Protein AF-A0A4Q3TRE1-F1 (afdb_monomer_lite)

Secondary structure (DSSP, 8-state):
-GGGS-SS--HHHHHHHHHHHHHHHHHHHHHHHHHHHHHTT-HHHHHHHHHHHHHHHHHHHHHHHHHHHHHHHHHHTTHHHHHHHHHHHHHHHTT--HHHHHHHHHHHHHHHHHHHHHHHHS-S-HHHHHHHHHHHHHHHHHHHHHH-HHHHHHHHHHHHHHHHHHTS------

Radius of gyration: 21.95 Å; chains: 1; bounding box: 75×46×51 Å

Structure (mmCIF, N/CA/C/O backbone):
data_AF-A0A4Q3TRE1-F1
#
_entry.id   AF-A0A4Q3TRE1-F1
#
loop_
_atom_site.group_PDB
_atom_site.id
_atom_site.type_symbol
_atom_site.label_atom_id
_atom_site.label_alt_id
_atom_site.label_comp_id
_atom_site.label_asym_id
_atom_site.label_entity_id
_atom_site.label_seq_id
_atom_site.pdbx_PDB_ins_code
_atom_site.Cartn_x
_atom_site.Cartn_y
_atom_site.Cartn_z
_atom_site.occupancy
_atom_site.B_iso_or_equiv
_atom_site.auth_seq_id
_atom_site.auth_comp_id
_atom_site.auth_asym_id
_atom_site.auth_atom_id
_atom_site.pdbx_PDB_model_num
ATOM 1 N N . MET A 1 1 ? -1.976 11.348 -27.912 1.00 40.41 1 MET A N 1
ATOM 2 C CA . MET A 1 1 ? -1.199 11.573 -26.667 1.00 40.41 1 MET A CA 1
ATOM 3 C C . MET A 1 1 ? -0.563 10.315 -26.071 1.00 40.41 1 MET A C 1
ATOM 5 O O . MET A 1 1 ? 0.453 10.465 -25.413 1.00 40.41 1 MET A O 1
ATOM 9 N N . ALA A 1 2 ? -1.052 9.092 -26.332 1.00 38.41 2 ALA A N 1
ATOM 10 C CA . ALA A 1 2 ? -0.367 7.866 -25.884 1.00 38.41 2 ALA A CA 1
ATOM 11 C C . ALA A 1 2 ? 0.978 7.605 -26.603 1.00 38.41 2 ALA A C 1
ATOM 13 O O . ALA A 1 2 ? 1.888 7.050 -26.009 1.00 38.41 2 ALA A O 1
ATOM 14 N N . SER A 1 3 ? 1.152 8.071 -27.846 1.00 41.38 3 SER A N 1
ATOM 15 C CA . SER A 1 3 ? 2.378 7.845 -28.637 1.00 41.38 3 SER A CA 1
ATOM 16 C C . SER A 1 3 ? 3.590 8.700 -28.229 1.00 41.38 3 SER A C 1
ATOM 18 O O . SER A 1 3 ? 4.700 8.392 -28.648 1.00 41.38 3 SER A O 1
ATOM 20 N N . LEU A 1 4 ? 3.407 9.760 -27.431 1.00 45.00 4 LEU A N 1
ATOM 21 C CA . LEU A 1 4 ? 4.501 10.654 -27.008 1.00 45.00 4 LEU A CA 1
ATOM 22 C C . LEU A 1 4 ? 5.228 10.166 -25.740 1.00 45.00 4 LEU A C 1
ATOM 24 O O . LEU A 1 4 ? 6.316 10.645 -25.446 1.00 45.00 4 LEU A O 1
ATOM 28 N N . LEU A 1 5 ? 4.662 9.193 -25.014 1.00 49.72 5 LEU A N 1
ATOM 29 C CA . LEU A 1 5 ? 5.264 8.597 -23.809 1.00 49.72 5 LEU A CA 1
ATOM 30 C C . LEU A 1 5 ? 6.046 7.297 -24.079 1.00 49.72 5 LEU A C 1
ATOM 32 O O . LEU A 1 5 ? 6.776 6.843 -23.202 1.00 49.72 5 LEU A O 1
ATOM 36 N N . PHE A 1 6 ? 5.929 6.714 -25.278 1.00 53.25 6 PHE A N 1
ATOM 37 C CA . PHE A 1 6 ? 6.540 5.423 -25.642 1.00 53.25 6 PHE A CA 1
ATOM 38 C C . PHE A 1 6 ? 7.534 5.529 -26.813 1.00 53.25 6 PHE A C 1
ATOM 40 O O . PHE A 1 6 ? 7.736 4.569 -27.554 1.00 53.25 6 PHE A O 1
ATOM 47 N N . GLY A 1 7 ? 8.163 6.693 -26.999 1.00 44.44 7 GLY A N 1
ATOM 48 C CA . GLY A 1 7 ? 9.320 6.815 -27.887 1.00 44.44 7 GLY A CA 1
ATOM 49 C C . GLY A 1 7 ? 10.494 6.035 -27.297 1.00 44.44 7 GLY A C 1
ATOM 50 O O . GLY A 1 7 ? 10.976 6.410 -26.235 1.00 44.44 7 GLY A O 1
ATOM 51 N N . HIS A 1 8 ? 10.884 4.937 -27.955 1.00 50.19 8 HIS A N 1
ATOM 52 C CA . HIS A 1 8 ? 11.964 4.019 -27.560 1.00 50.19 8 HIS A CA 1
ATOM 53 C C . HIS A 1 8 ? 11.944 3.672 -26.058 1.00 50.19 8 HIS A C 1
ATOM 55 O O . HIS A 1 8 ? 12.655 4.243 -25.234 1.00 50.19 8 HIS A O 1
ATOM 61 N N . THR A 1 9 ? 11.074 2.739 -25.667 1.00 58.34 9 THR A N 1
ATOM 62 C CA . THR A 1 9 ? 11.065 2.216 -24.298 1.00 58.34 9 THR A CA 1
ATOM 63 C C . THR A 1 9 ? 12.340 1.426 -24.030 1.00 58.34 9 THR A C 1
ATOM 65 O O . THR A 1 9 ? 12.407 0.233 -24.322 1.00 58.34 9 THR A O 1
ATOM 68 N N . ASP A 1 10 ? 13.336 2.083 -23.438 1.00 71.00 10 ASP A N 1
ATOM 69 C CA . ASP A 1 10 ? 14.476 1.406 -22.829 1.00 71.00 10 ASP A CA 1
ATOM 70 C C . ASP A 1 10 ? 13.949 0.362 -21.835 1.00 71.00 10 ASP A C 1
ATOM 72 O O . ASP A 1 10 ? 13.136 0.685 -20.959 1.00 71.00 10 ASP A O 1
ATOM 76 N N . ALA A 1 11 ? 14.419 -0.885 -21.933 1.00 76.75 11 ALA A N 1
ATOM 77 C CA . ALA A 1 11 ? 14.010 -1.981 -21.045 1.00 76.75 11 ALA A CA 1
ATOM 78 C C . ALA A 1 11 ? 14.115 -1.602 -19.552 1.00 76.75 11 ALA A C 1
ATOM 80 O O . ALA A 1 11 ? 13.286 -2.001 -18.732 1.00 76.75 11 ALA A O 1
ATOM 81 N N . LEU A 1 12 ? 15.080 -0.742 -19.217 1.00 76.88 12 LEU A N 1
ATOM 82 C CA . LEU A 1 12 ? 15.307 -0.204 -17.879 1.00 76.88 12 LEU A CA 1
ATOM 83 C C . LEU A 1 12 ? 14.135 0.649 -17.352 1.00 76.88 12 LEU A C 1
ATOM 85 O O . LEU A 1 12 ? 13.807 0.581 -16.168 1.00 76.88 12 LEU A O 1
ATOM 89 N N . ARG A 1 13 ? 13.459 1.426 -18.210 1.00 78.81 13 ARG A N 1
ATOM 90 C CA . ARG A 1 13 ? 12.297 2.249 -17.818 1.00 78.81 13 ARG A CA 1
ATOM 91 C C . ARG A 1 13 ? 11.074 1.386 -17.525 1.00 78.81 13 ARG A C 1
ATOM 93 O O . ARG A 1 13 ? 10.352 1.649 -16.566 1.00 78.81 13 ARG A O 1
ATOM 100 N N . VAL A 1 14 ? 10.868 0.340 -18.325 1.00 80.81 14 VAL A N 1
ATOM 101 C CA . VAL A 1 14 ? 9.787 -0.634 -18.114 1.00 80.81 14 VAL A CA 1
ATOM 102 C C . VAL A 1 14 ? 10.006 -1.388 -16.800 1.00 80.81 14 VAL A C 1
ATOM 104 O O . VAL A 1 14 ? 9.076 -1.520 -16.005 1.00 80.81 14 VAL A O 1
ATOM 107 N N . GLN A 1 15 ? 11.247 -1.795 -16.516 1.00 79.31 15 GLN A N 1
ATOM 108 C CA . GLN A 1 15 ? 11.610 -2.412 -15.238 1.00 79.31 15 GLN A CA 1
ATOM 109 C C . GLN A 1 15 ? 11.382 -1.462 -14.056 1.00 79.31 15 GLN A C 1
ATOM 111 O O . GLN A 1 15 ? 10.712 -1.844 -13.097 1.00 79.31 15 GLN A O 1
ATOM 116 N N . ALA A 1 16 ? 11.842 -0.211 -14.141 1.00 80.75 16 ALA A N 1
ATOM 117 C CA . ALA A 1 16 ? 11.624 0.800 -13.107 1.00 80.75 16 ALA A CA 1
ATOM 118 C C . ALA A 1 16 ? 10.127 1.031 -12.821 1.00 80.75 16 ALA A C 1
ATOM 120 O O . ALA A 1 16 ? 9.714 1.067 -11.662 1.00 80.75 16 ALA A O 1
ATOM 121 N N . LEU A 1 17 ? 9.294 1.112 -13.863 1.00 81.81 17 LEU A N 1
ATOM 122 C CA . LEU A 1 17 ? 7.845 1.252 -13.714 1.00 81.81 17 LEU A CA 1
ATOM 123 C C . LEU A 1 17 ? 7.219 0.025 -13.040 1.00 81.81 17 LEU A C 1
ATOM 125 O O . LEU A 1 17 ? 6.395 0.173 -12.139 1.00 81.81 17 LEU A O 1
ATOM 129 N N . SER A 1 18 ? 7.620 -1.183 -13.443 1.00 81.12 18 SER A N 1
ATOM 130 C CA . SER A 1 18 ? 7.116 -2.424 -12.845 1.00 81.12 18 SER A CA 1
ATOM 131 C C . SER A 1 18 ? 7.500 -2.564 -11.366 1.00 81.12 18 SER A C 1
ATOM 133 O O . SER A 1 18 ? 6.665 -2.947 -10.542 1.00 81.12 18 SER A O 1
ATOM 135 N N . ALA A 1 19 ? 8.722 -2.167 -11.000 1.00 80.88 19 ALA A N 1
ATOM 136 C CA . ALA A 1 19 ? 9.184 -2.139 -9.618 1.00 80.88 19 ALA A CA 1
ATOM 137 C C . ALA A 1 19 ? 8.395 -1.115 -8.790 1.00 80.88 19 ALA A C 1
ATOM 139 O O . ALA A 1 19 ? 7.898 -1.453 -7.717 1.00 80.88 19 ALA A O 1
ATOM 140 N N . ALA A 1 20 ? 8.190 0.099 -9.314 1.00 84.25 20 ALA A N 1
ATOM 141 C CA . ALA A 1 20 ? 7.371 1.113 -8.656 1.00 84.25 20 ALA A CA 1
ATOM 142 C C . ALA A 1 20 ? 5.936 0.612 -8.439 1.00 84.25 20 ALA A C 1
ATOM 144 O O . ALA A 1 20 ? 5.433 0.654 -7.318 1.00 84.25 20 ALA A O 1
ATOM 145 N N . ALA A 1 21 ? 5.298 0.067 -9.479 1.00 83.06 21 ALA A N 1
ATOM 146 C CA . ALA A 1 21 ? 3.948 -0.486 -9.393 1.00 83.06 21 ALA A CA 1
ATOM 147 C C . ALA A 1 21 ? 3.844 -1.586 -8.323 1.00 83.06 21 ALA A C 1
ATOM 149 O O . ALA A 1 21 ? 2.891 -1.600 -7.547 1.00 83.06 21 ALA A O 1
ATOM 150 N N . THR A 1 22 ? 4.850 -2.458 -8.230 1.00 81.62 22 THR A N 1
ATOM 151 C CA . THR A 1 22 ? 4.909 -3.521 -7.216 1.00 81.62 22 THR A CA 1
ATOM 152 C C . THR A 1 22 ? 5.033 -2.948 -5.803 1.00 81.62 22 THR A C 1
ATOM 154 O O . THR A 1 22 ? 4.277 -3.341 -4.915 1.00 81.62 22 THR A O 1
ATOM 157 N N . ILE A 1 23 ? 5.928 -1.977 -5.591 1.00 84.19 23 ILE A N 1
ATOM 158 C CA . ILE A 1 23 ? 6.101 -1.300 -4.296 1.00 84.19 23 ILE A CA 1
ATOM 159 C C . ILE A 1 23 ? 4.789 -0.634 -3.862 1.00 84.19 23 ILE A C 1
ATOM 161 O O . ILE A 1 23 ? 4.341 -0.829 -2.731 1.00 84.19 23 ILE A O 1
ATOM 165 N N . TYR A 1 24 ? 4.131 0.100 -4.763 1.00 83.81 24 TYR A N 1
ATOM 166 C CA . TYR A 1 24 ? 2.854 0.748 -4.462 1.00 83.81 24 TYR A CA 1
ATOM 167 C C . TYR A 1 24 ? 1.727 -0.257 -4.207 1.00 83.81 24 TYR A C 1
ATOM 169 O O . TYR A 1 24 ? 0.912 -0.035 -3.312 1.00 83.81 24 TYR A O 1
ATOM 177 N N . ALA A 1 25 ? 1.696 -1.385 -4.920 1.00 82.31 25 ALA A N 1
ATOM 178 C CA . ALA A 1 25 ? 0.719 -2.441 -4.678 1.00 82.31 25 ALA A CA 1
ATOM 179 C C . ALA A 1 25 ? 0.881 -3.053 -3.274 1.00 82.31 25 ALA A C 1
ATOM 181 O O . ALA A 1 25 ? -0.110 -3.199 -2.556 1.00 82.31 25 ALA A O 1
ATOM 182 N N . ILE A 1 26 ? 2.123 -3.311 -2.842 1.00 81.75 26 ILE A N 1
ATOM 183 C CA . ILE A 1 26 ? 2.455 -3.787 -1.484 1.00 81.75 26 ILE A CA 1
ATOM 184 C C . ILE A 1 26 ? 2.124 -2.732 -0.419 1.00 81.75 26 ILE A C 1
ATOM 186 O O . ILE A 1 26 ? 1.706 -3.074 0.688 1.00 81.75 26 ILE A O 1
ATOM 190 N N . HIS A 1 27 ? 2.289 -1.447 -0.738 1.00 82.88 27 HIS A N 1
ATOM 191 C CA . HIS A 1 27 ? 1.955 -0.355 0.173 1.00 82.88 27 HIS A CA 1
ATOM 192 C C . HIS A 1 27 ? 0.444 -0.088 0.270 1.00 82.88 27 HIS A C 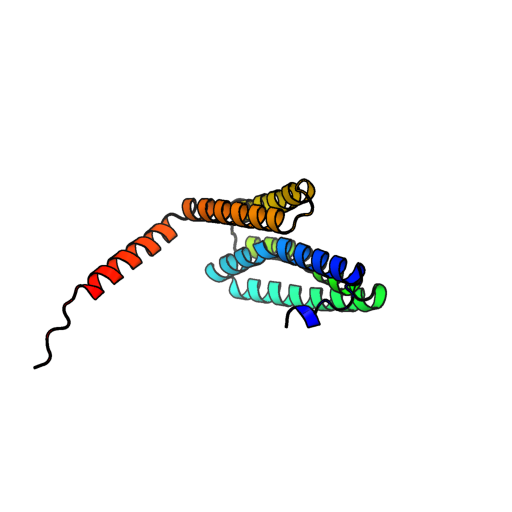1
ATOM 194 O O . HIS A 1 27 ? -0.016 0.430 1.284 1.00 82.88 27 HIS A O 1
ATOM 200 N N . SER A 1 28 ? -0.353 -0.460 -0.735 1.00 83.56 28 SER A N 1
ATOM 201 C CA . SER A 1 28 ? -1.788 -0.145 -0.794 1.00 83.56 28 SER A CA 1
ATOM 202 C C . SER A 1 28 ? -2.617 -0.574 0.436 1.00 83.56 28 SER A C 1
ATOM 204 O O . SER A 1 28 ? -3.464 0.217 0.863 1.00 83.56 28 SER A O 1
ATOM 206 N N . PRO A 1 29 ? -2.362 -1.718 1.112 1.00 80.94 29 PRO A N 1
ATOM 207 C CA . PRO A 1 29 ? -3.103 -2.083 2.320 1.00 80.94 29 PRO A CA 1
ATOM 208 C C . PRO A 1 29 ? -2.826 -1.158 3.521 1.00 80.94 29 PRO A C 1
ATOM 210 O O . PRO A 1 29 ? -3.627 -1.113 4.460 1.00 80.94 29 PRO A O 1
ATOM 213 N N . ASN A 1 30 ? -1.744 -0.368 3.504 1.00 83.88 30 ASN A N 1
ATOM 214 C CA . ASN A 1 30 ? -1.497 0.639 4.542 1.00 83.88 30 ASN A CA 1
ATOM 215 C C . ASN A 1 30 ? -2.542 1.753 4.519 1.00 83.88 30 ASN A C 1
ATOM 217 O O . ASN A 1 30 ? -2.892 2.262 5.582 1.00 83.88 30 ASN A O 1
ATOM 221 N N . ALA A 1 31 ? -3.104 2.077 3.349 1.00 83.38 31 ALA A N 1
ATOM 222 C CA . ALA A 1 31 ? -4.176 3.064 3.241 1.00 83.38 31 ALA A CA 1
ATOM 223 C C . ALA A 1 31 ? -5.374 2.683 4.123 1.00 83.38 31 ALA A C 1
ATOM 225 O O . ALA A 1 31 ? -5.865 3.508 4.891 1.00 83.38 31 ALA A O 1
ATOM 226 N N . PHE A 1 32 ? -5.788 1.412 4.091 1.00 84.38 32 PHE A N 1
ATOM 227 C CA . PHE A 1 32 ? -6.841 0.896 4.969 1.00 84.38 32 PHE A CA 1
ATOM 228 C C . PHE A 1 32 ? -6.493 1.086 6.450 1.00 84.38 32 PHE A C 1
ATOM 230 O O . PHE A 1 32 ? -7.323 1.541 7.236 1.00 84.38 32 PHE A O 1
ATOM 237 N N . SER A 1 33 ? -5.250 0.786 6.829 1.00 83.50 33 SER A N 1
ATOM 238 C CA . SER A 1 33 ? -4.797 0.922 8.214 1.00 83.50 33 SER A CA 1
ATOM 239 C C . SER A 1 33 ? -4.821 2.372 8.696 1.00 83.50 33 SER A C 1
ATOM 241 O O . SER A 1 33 ? -5.221 2.616 9.832 1.00 83.50 33 SER A O 1
ATOM 243 N N . TYR A 1 34 ? -4.480 3.340 7.839 1.00 86.12 34 TYR A N 1
ATOM 244 C CA . TYR A 1 34 ? -4.605 4.762 8.169 1.00 86.12 34 TYR A CA 1
ATOM 245 C C . TYR A 1 34 ? -6.057 5.182 8.391 1.00 86.12 34 TYR A C 1
ATOM 247 O O . TYR A 1 34 ? -6.332 5.886 9.359 1.00 86.12 34 TYR A O 1
ATOM 255 N N . TYR A 1 35 ? -6.999 4.707 7.570 1.00 85.75 35 TYR A N 1
ATOM 256 C CA . TYR A 1 35 ? -8.423 4.981 7.792 1.00 85.75 35 TYR A CA 1
ATOM 257 C C . TYR A 1 35 ? -8.928 4.402 9.112 1.00 85.75 35 TYR A C 1
ATOM 259 O O . TYR A 1 35 ? -9.668 5.076 9.827 1.00 85.75 35 TYR A O 1
ATOM 267 N N . VAL A 1 36 ? -8.504 3.186 9.468 1.00 84.94 36 VAL A N 1
ATOM 268 C CA . VAL A 1 36 ? -8.840 2.593 10.770 1.00 84.94 36 VAL A CA 1
ATOM 269 C C . VAL A 1 36 ? -8.261 3.437 11.900 1.00 84.94 36 VAL A C 1
ATOM 271 O O . VAL A 1 36 ? -9.000 3.799 12.812 1.00 84.94 36 VAL A O 1
ATOM 274 N N . LEU A 1 37 ? -6.976 3.798 11.822 1.00 84.62 37 LEU A N 1
ATOM 275 C CA . LEU A 1 37 ? -6.293 4.606 12.834 1.00 84.62 37 LEU A CA 1
ATOM 276 C C . LEU A 1 37 ? -6.973 5.968 13.015 1.00 84.62 37 LEU A C 1
ATOM 278 O O . LEU A 1 37 ? -7.184 6.415 14.139 1.00 84.62 37 LEU A O 1
ATOM 282 N N . PHE A 1 38 ? -7.363 6.602 11.911 1.00 85.06 38 PHE A N 1
ATOM 283 C CA . PHE A 1 38 ? -8.080 7.870 11.918 1.00 85.06 38 PHE A CA 1
ATOM 284 C C . PHE A 1 38 ? -9.482 7.723 12.526 1.00 85.06 38 PHE A C 1
ATOM 286 O O . PHE A 1 38 ? -9.865 8.517 13.383 1.00 85.06 38 PHE A O 1
ATOM 293 N N . GLY A 1 39 ? -10.217 6.672 12.151 1.00 85.38 39 GLY A N 1
ATOM 294 C CA . GLY A 1 39 ? -11.575 6.402 12.628 1.00 85.38 39 GLY A CA 1
ATOM 295 C C . GLY A 1 39 ? -11.678 6.119 14.129 1.00 85.38 39 GLY A C 1
ATOM 296 O O . GLY A 1 39 ? -12.720 6.381 14.721 1.00 85.38 39 GLY A O 1
ATOM 297 N N . VAL A 1 40 ? -10.605 5.638 14.765 1.00 86.50 40 VAL A N 1
ATOM 298 C CA . VAL A 1 40 ? -10.552 5.392 16.220 1.00 86.50 40 VAL A CA 1
ATOM 299 C C . VAL A 1 40 ? -9.934 6.547 17.022 1.00 86.50 40 VAL A C 1
ATOM 301 O O . VAL A 1 40 ? -9.600 6.374 18.191 1.00 86.50 40 VAL A O 1
ATOM 304 N N . GLY A 1 41 ? -9.740 7.721 16.411 1.00 85.56 41 GLY A N 1
ATOM 305 C CA . GLY A 1 41 ? -9.166 8.897 17.081 1.00 85.56 41 GLY A CA 1
ATOM 306 C C . GLY A 1 41 ? -7.631 8.923 17.136 1.00 85.56 41 GLY A C 1
ATOM 307 O O . GLY A 1 41 ? -7.043 9.812 17.748 1.00 85.56 41 GLY A O 1
ATOM 308 N N . GLY A 1 42 ? -6.954 8.007 16.443 1.00 86.56 42 GLY A N 1
ATOM 309 C CA . GLY A 1 42 ? -5.496 7.929 16.311 1.00 86.56 42 GLY A CA 1
ATOM 310 C C . GLY A 1 42 ? -4.873 8.919 15.325 1.00 86.56 42 GLY A C 1
ATOM 311 O O . GLY A 1 42 ? -3.787 8.656 14.806 1.00 86.56 42 GLY A O 1
ATOM 312 N N . GLY A 1 43 ? -5.531 10.046 15.035 1.00 89.12 43 GLY A N 1
ATOM 313 C CA . GLY A 1 43 ? -5.115 10.982 13.983 1.00 89.12 43 GLY A CA 1
ATOM 314 C C . GLY A 1 43 ? -3.669 11.470 14.129 1.00 89.12 43 GLY A C 1
ATOM 315 O O . GLY A 1 43 ? -2.935 11.507 13.145 1.00 89.12 43 GLY A O 1
ATOM 316 N N . ARG A 1 44 ? -3.215 11.742 15.363 1.00 88.94 44 ARG A N 1
ATOM 317 C CA . ARG A 1 44 ? -1.819 12.141 15.642 1.00 88.94 44 ARG A CA 1
ATOM 318 C C . ARG A 1 44 ? -0.813 11.050 15.272 1.00 88.94 44 ARG A C 1
ATOM 320 O O . ARG A 1 44 ? 0.196 11.345 14.641 1.00 88.94 44 ARG A O 1
ATOM 327 N N . ALA A 1 45 ? -1.102 9.797 15.627 1.00 86.81 45 ALA A N 1
ATOM 328 C CA . ALA A 1 45 ? -0.252 8.665 15.267 1.00 86.81 45 ALA A CA 1
ATOM 329 C C . ALA A 1 45 ? -0.224 8.468 13.746 1.00 86.81 45 ALA A C 1
ATOM 331 O O . ALA A 1 45 ? 0.844 8.261 13.180 1.00 86.81 45 ALA A O 1
ATOM 332 N N . SER A 1 46 ? -1.370 8.618 13.072 1.00 88.62 46 SER A N 1
ATOM 333 C CA . SER A 1 46 ? -1.447 8.518 11.611 1.00 88.62 46 SER A CA 1
ATOM 334 C C . SER A 1 46 ? -0.604 9.593 10.937 1.00 88.62 46 SER A C 1
ATOM 336 O O . SER A 1 46 ? 0.158 9.289 10.028 1.00 88.62 46 SER A O 1
ATOM 338 N N . MET A 1 47 ? -0.711 10.840 11.399 1.00 90.06 47 MET A N 1
ATOM 339 C CA . MET A 1 47 ? 0.060 11.960 10.865 1.00 90.06 47 MET A CA 1
ATOM 340 C C . MET A 1 47 ? 1.562 11.740 11.054 1.00 90.06 47 MET A C 1
ATOM 342 O O . MET A 1 47 ? 2.328 11.932 10.113 1.00 90.06 47 MET A O 1
ATOM 346 N N . PHE A 1 48 ? 1.975 11.283 12.240 1.00 90.94 48 PHE A N 1
ATOM 347 C CA . PHE A 1 48 ? 3.374 10.976 12.518 1.00 90.94 48 PHE A CA 1
ATOM 348 C C . PHE A 1 48 ? 3.905 9.853 11.622 1.00 90.94 48 PHE A C 1
ATOM 350 O O . PHE A 1 48 ? 4.968 10.008 11.029 1.00 90.94 48 PHE A O 1
ATOM 357 N N . ILE A 1 49 ? 3.160 8.752 11.474 1.00 88.94 49 ILE A N 1
ATOM 358 C CA . ILE A 1 49 ? 3.565 7.632 10.614 1.00 88.94 49 ILE A CA 1
ATOM 359 C C . ILE A 1 49 ? 3.689 8.096 9.159 1.00 88.94 49 ILE A C 1
ATOM 361 O O . ILE A 1 49 ? 4.696 7.801 8.521 1.00 88.94 49 ILE A O 1
ATOM 365 N N . THR A 1 50 ? 2.720 8.858 8.643 1.00 89.88 50 THR A N 1
ATOM 366 C CA . THR A 1 50 ? 2.762 9.386 7.272 1.00 89.88 50 THR A CA 1
ATOM 367 C C . THR A 1 50 ? 3.938 10.338 7.064 1.00 89.88 50 THR A C 1
ATOM 369 O O . THR A 1 50 ? 4.617 10.254 6.042 1.00 89.88 50 THR A O 1
ATOM 372 N N . LEU A 1 51 ? 4.219 11.220 8.027 1.00 92.50 51 LEU A N 1
ATOM 373 C CA . LEU A 1 51 ? 5.345 12.147 7.941 1.00 92.50 51 LEU A CA 1
ATOM 374 C C . LEU A 1 51 ? 6.685 11.404 7.991 1.00 92.50 51 LEU A C 1
ATOM 376 O O . LEU A 1 51 ? 7.545 11.637 7.144 1.00 92.50 51 LEU A O 1
ATOM 380 N N . ALA A 1 52 ? 6.844 10.471 8.932 1.00 90.31 52 ALA A N 1
ATOM 381 C CA . ALA A 1 52 ? 8.037 9.637 9.041 1.00 90.31 52 ALA A CA 1
ATOM 382 C C . ALA A 1 52 ? 8.260 8.811 7.766 1.00 90.31 52 ALA A C 1
ATOM 384 O O . ALA A 1 52 ? 9.378 8.748 7.259 1.00 90.31 52 ALA A O 1
ATOM 385 N N . ALA A 1 53 ? 7.190 8.241 7.206 1.00 88.31 53 ALA A N 1
ATOM 386 C CA . ALA A 1 53 ? 7.213 7.529 5.935 1.00 88.31 53 ALA A CA 1
ATOM 387 C C . ALA A 1 53 ? 7.671 8.426 4.780 1.00 88.31 53 ALA A C 1
ATOM 389 O O . ALA A 1 53 ? 8.534 8.025 4.006 1.00 88.31 53 ALA A O 1
ATOM 390 N N . ALA A 1 54 ? 7.121 9.638 4.670 1.00 89.62 54 ALA A N 1
ATOM 391 C CA . ALA A 1 54 ? 7.471 10.580 3.612 1.00 89.62 54 ALA A CA 1
ATOM 392 C C . ALA A 1 54 ? 8.942 11.009 3.693 1.00 89.62 54 ALA A C 1
ATOM 394 O O . ALA A 1 54 ? 9.648 10.971 2.686 1.00 89.62 54 ALA A O 1
ATOM 395 N N . VAL A 1 55 ? 9.423 11.353 4.892 1.00 93.62 55 VAL A N 1
ATOM 396 C CA . VAL A 1 55 ? 10.826 11.729 5.122 1.00 93.62 55 VAL A CA 1
ATOM 397 C C . VAL A 1 55 ? 11.759 10.564 4.800 1.00 93.62 55 VAL A C 1
ATOM 399 O O . VAL A 1 55 ? 12.731 10.739 4.067 1.00 93.62 55 VAL A O 1
ATOM 402 N N . ALA A 1 56 ? 11.449 9.364 5.294 1.00 91.38 56 ALA A N 1
ATOM 403 C CA . ALA A 1 56 ? 12.261 8.182 5.035 1.00 91.38 56 ALA A CA 1
ATOM 404 C C . ALA A 1 56 ? 12.265 7.811 3.541 1.00 91.38 56 ALA A C 1
ATOM 406 O O . ALA A 1 56 ? 13.308 7.437 3.009 1.00 91.38 56 ALA A O 1
ATOM 407 N N . SER A 1 57 ? 11.132 7.967 2.848 1.00 90.00 57 SER A N 1
ATOM 408 C CA . SER A 1 57 ? 11.035 7.737 1.404 1.00 90.00 57 SER A CA 1
ATOM 409 C C . SER A 1 57 ? 11.858 8.753 0.619 1.00 90.00 57 SER A C 1
ATOM 411 O O . SER A 1 57 ? 12.608 8.362 -0.266 1.00 90.00 57 SER A O 1
ATOM 413 N N . LEU A 1 58 ? 11.791 10.044 0.960 1.00 92.31 58 LEU A N 1
ATOM 414 C CA . LEU A 1 58 ? 12.611 11.080 0.322 1.00 92.31 58 LEU A CA 1
ATOM 415 C C . LEU A 1 58 ? 14.107 10.819 0.520 1.00 92.31 58 LEU A C 1
ATOM 417 O O . LEU A 1 58 ? 14.873 10.902 -0.438 1.00 92.31 58 LEU A O 1
ATOM 421 N N . ALA A 1 59 ? 14.515 10.448 1.736 1.00 93.38 59 ALA A N 1
ATOM 422 C CA . ALA A 1 59 ? 15.897 10.080 2.023 1.00 93.38 59 ALA A CA 1
ATOM 423 C C . ALA A 1 59 ? 16.328 8.842 1.219 1.00 93.38 59 ALA A C 1
ATOM 425 O O . ALA A 1 59 ? 17.382 8.854 0.584 1.00 93.38 59 ALA A O 1
ATOM 426 N N . GLY A 1 60 ? 15.494 7.798 1.186 1.00 91.88 60 GLY A N 1
ATOM 427 C CA . GLY A 1 60 ? 15.739 6.585 0.408 1.00 91.88 60 GLY A CA 1
ATOM 428 C C . GLY A 1 60 ? 15.848 6.862 -1.090 1.00 91.88 60 GLY A C 1
ATOM 429 O O . GLY A 1 60 ? 16.763 6.361 -1.738 1.00 91.88 60 GLY A O 1
ATOM 430 N N . VAL A 1 61 ? 14.966 7.701 -1.638 1.00 91.69 61 VAL A N 1
ATOM 431 C CA . VAL A 1 61 ? 14.995 8.133 -3.042 1.00 91.69 61 VAL A CA 1
ATOM 432 C C . VAL A 1 61 ? 16.265 8.924 -3.336 1.00 91.69 61 VAL A C 1
ATOM 434 O O . VAL A 1 61 ? 16.924 8.632 -4.327 1.00 91.69 61 VAL A O 1
ATOM 437 N N . ALA A 1 62 ? 16.651 9.881 -2.489 1.00 93.94 62 ALA A N 1
ATOM 438 C CA . ALA A 1 62 ? 17.858 10.682 -2.693 1.00 93.94 62 ALA A CA 1
ATOM 439 C C . ALA A 1 62 ? 19.136 9.821 -2.656 1.00 93.94 62 ALA A C 1
ATOM 441 O O . ALA A 1 62 ? 19.988 9.909 -3.545 1.00 93.94 62 ALA A O 1
ATOM 442 N N . ILE A 1 63 ? 19.256 8.936 -1.662 1.00 94.44 63 ILE A N 1
ATOM 443 C CA . ILE A 1 63 ? 20.393 8.011 -1.536 1.00 94.44 63 ILE A CA 1
ATOM 444 C C . ILE A 1 63 ? 20.403 7.013 -2.702 1.00 94.44 63 ILE A C 1
ATOM 446 O O . ILE A 1 63 ? 21.441 6.774 -3.315 1.00 94.44 63 ILE A O 1
ATOM 450 N N . GLY A 1 64 ? 19.247 6.454 -3.049 1.00 93.19 64 GLY A N 1
ATOM 451 C CA . GLY A 1 64 ? 19.111 5.524 -4.162 1.00 93.19 64 GLY A CA 1
ATOM 452 C C . GLY A 1 64 ? 19.462 6.172 -5.499 1.00 93.19 64 GLY A C 1
ATOM 453 O O . GLY A 1 64 ? 20.243 5.608 -6.263 1.00 93.19 64 GLY A O 1
ATOM 454 N N . ALA A 1 65 ? 18.956 7.378 -5.759 1.00 92.75 65 ALA A N 1
ATOM 455 C CA . ALA A 1 65 ? 19.214 8.127 -6.985 1.00 92.75 65 ALA A CA 1
ATOM 456 C C . ALA A 1 65 ? 20.703 8.437 -7.172 1.00 92.75 65 ALA A C 1
ATOM 458 O O . ALA A 1 65 ? 21.234 8.265 -8.266 1.00 92.75 65 ALA A O 1
ATOM 459 N N . THR A 1 66 ? 21.390 8.843 -6.101 1.00 93.94 66 THR A N 1
ATOM 460 C CA . THR A 1 66 ? 22.825 9.171 -6.153 1.00 93.94 66 THR A CA 1
ATOM 461 C C . THR A 1 66 ? 23.717 7.948 -6.360 1.00 93.94 66 THR A C 1
ATOM 463 O O . THR A 1 66 ? 24.780 8.072 -6.961 1.00 93.94 66 THR A O 1
ATOM 466 N N . ARG A 1 67 ? 23.307 6.763 -5.887 1.00 93.69 67 ARG A N 1
ATOM 467 C CA . ARG A 1 67 ? 24.117 5.533 -5.962 1.00 93.69 67 ARG A CA 1
ATOM 468 C C . ARG A 1 67 ? 23.801 4.644 -7.164 1.00 93.69 67 ARG A C 1
ATOM 470 O O . ARG A 1 67 ? 24.713 4.025 -7.699 1.00 93.69 67 ARG A O 1
ATOM 477 N N . PHE A 1 68 ? 22.537 4.568 -7.577 1.00 89.81 68 PHE A N 1
ATOM 478 C CA . PHE A 1 68 ? 22.063 3.613 -8.589 1.00 89.81 68 PHE A CA 1
ATOM 479 C C . PHE A 1 68 ? 21.144 4.252 -9.647 1.00 89.81 68 PHE A C 1
ATOM 481 O O . PHE A 1 68 ? 20.431 3.546 -10.363 1.00 89.81 68 PHE A O 1
ATOM 488 N N . GLY A 1 69 ? 21.116 5.586 -9.742 1.00 88.50 69 GLY A N 1
ATOM 489 C CA . GLY A 1 69 ? 20.327 6.310 -10.738 1.00 88.50 69 GLY A CA 1
ATOM 490 C C . GLY A 1 69 ? 18.817 6.092 -10.592 1.00 88.50 69 GLY A C 1
ATOM 491 O O . GLY A 1 69 ? 18.275 6.014 -9.490 1.00 88.50 69 GLY A O 1
ATOM 492 N N . SER A 1 70 ? 18.111 5.982 -11.717 1.00 83.56 70 SER A N 1
ATOM 493 C CA . SER A 1 70 ? 16.645 5.866 -11.744 1.00 83.56 70 SER A CA 1
ATOM 494 C C . SER A 1 70 ? 16.113 4.605 -11.053 1.00 83.56 70 SER A C 1
ATOM 496 O O . SER A 1 70 ? 15.107 4.681 -10.348 1.00 83.56 70 SER A O 1
ATOM 498 N N . LEU A 1 71 ? 16.791 3.460 -11.189 1.00 83.62 71 LEU A N 1
ATOM 499 C CA . LEU A 1 71 ? 16.417 2.229 -10.482 1.00 83.62 71 LEU A CA 1
ATOM 500 C C . LEU A 1 71 ? 16.577 2.393 -8.970 1.00 83.62 71 LEU A C 1
ATOM 502 O O . LEU A 1 71 ? 15.681 2.024 -8.212 1.00 83.62 71 LEU A O 1
ATOM 506 N N . GLY A 1 72 ? 17.675 3.012 -8.532 1.00 85.44 72 GLY A N 1
ATOM 507 C CA . GLY A 1 72 ? 17.886 3.337 -7.125 1.00 85.44 72 GLY A CA 1
ATOM 508 C C . GLY A 1 72 ? 16.813 4.253 -6.558 1.00 85.44 72 GLY A C 1
ATOM 509 O O . GLY A 1 72 ? 16.335 4.013 -5.455 1.00 85.44 72 GLY A O 1
ATOM 510 N N . ALA A 1 73 ? 16.382 5.259 -7.321 1.00 86.94 73 ALA A N 1
ATOM 511 C CA . ALA A 1 73 ? 15.284 6.134 -6.923 1.00 86.94 73 ALA A CA 1
ATOM 512 C C . ALA A 1 73 ? 13.980 5.346 -6.699 1.00 86.94 73 ALA A C 1
ATOM 514 O O . ALA A 1 73 ? 13.288 5.565 -5.708 1.00 86.94 73 ALA A O 1
ATOM 515 N N . VAL A 1 74 ? 13.665 4.378 -7.569 1.00 86.75 74 VAL A N 1
ATOM 516 C CA . VAL A 1 74 ? 12.485 3.514 -7.403 1.00 86.75 74 VAL A CA 1
ATOM 517 C C . VAL A 1 74 ? 12.612 2.622 -6.170 1.00 86.75 74 VAL A C 1
ATOM 519 O O . VAL A 1 74 ? 11.683 2.572 -5.366 1.00 86.75 74 VAL A O 1
ATOM 522 N N . PHE A 1 75 ? 13.755 1.962 -5.974 1.00 85.31 75 PHE A N 1
ATOM 523 C CA . PHE A 1 75 ? 13.992 1.138 -4.785 1.00 85.31 75 PHE A CA 1
ATOM 524 C C . PHE A 1 75 ? 14.078 1.955 -3.494 1.00 85.31 75 PHE A C 1
ATOM 526 O O . PHE A 1 75 ? 13.773 1.427 -2.430 1.00 85.31 75 PHE A O 1
ATOM 533 N N . GLY A 1 76 ? 14.391 3.248 -3.570 1.00 84.50 76 GLY A N 1
ATOM 534 C CA . GLY A 1 76 ? 14.276 4.177 -2.448 1.00 84.50 76 GLY A CA 1
ATOM 535 C C . GLY A 1 76 ? 12.869 4.199 -1.840 1.00 84.50 76 GLY A C 1
ATOM 536 O O . GLY A 1 76 ? 12.728 4.305 -0.623 1.00 84.50 76 GLY A O 1
ATOM 537 N N . ASN A 1 77 ? 11.831 3.973 -2.656 1.00 84.88 77 ASN A N 1
ATOM 538 C CA . ASN A 1 77 ? 10.452 3.828 -2.184 1.00 84.88 77 ASN A CA 1
ATOM 539 C C . ASN A 1 77 ? 10.185 2.479 -1.491 1.00 84.88 77 ASN A C 1
ATOM 541 O O . ASN A 1 77 ? 9.163 2.334 -0.827 1.00 84.88 77 ASN A O 1
ATOM 545 N N . ALA A 1 78 ? 11.076 1.485 -1.562 1.00 85.31 78 ALA A N 1
ATOM 546 C CA . ALA A 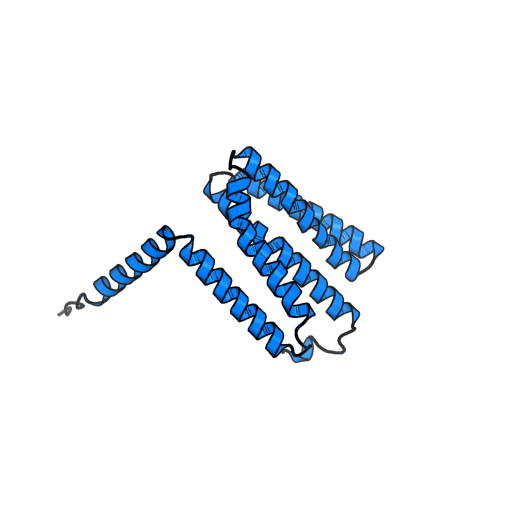1 78 ? 10.909 0.228 -0.823 1.00 85.31 78 ALA A CA 1
ATOM 547 C C . ALA A 1 78 ? 10.914 0.441 0.704 1.00 85.31 78 ALA A C 1
ATOM 549 O O . ALA A 1 78 ? 10.401 -0.395 1.446 1.00 85.31 78 ALA A O 1
ATOM 550 N N . VAL A 1 79 ? 11.389 1.599 1.180 1.00 87.06 79 VAL A N 1
ATOM 551 C CA . VAL A 1 79 ? 11.212 2.070 2.563 1.00 87.06 79 VAL A CA 1
ATOM 552 C C . VAL A 1 79 ? 9.743 2.052 3.011 1.00 87.06 79 VAL A C 1
ATOM 554 O O . VAL A 1 79 ? 9.471 1.840 4.193 1.00 87.06 79 VAL A O 1
ATOM 557 N N . TYR A 1 80 ? 8.778 2.164 2.091 1.00 82.81 80 TYR A N 1
ATOM 558 C CA . TYR A 1 80 ? 7.351 1.991 2.381 1.00 82.81 80 TYR A CA 1
ATOM 559 C C . TYR A 1 80 ? 6.983 0.611 2.952 1.00 82.81 80 TYR A C 1
ATOM 561 O O . TYR A 1 80 ? 5.924 0.474 3.570 1.00 82.81 80 TYR A O 1
ATOM 569 N N . ILE A 1 81 ? 7.845 -0.398 2.800 1.00 81.44 81 ILE A N 1
ATOM 570 C CA . ILE A 1 81 ? 7.720 -1.694 3.477 1.00 81.44 81 ILE A CA 1
ATOM 571 C C . ILE A 1 81 ? 8.059 -1.550 4.968 1.00 81.44 81 ILE A C 1
ATOM 573 O O . ILE A 1 81 ? 7.388 -2.133 5.808 1.00 81.44 81 ILE A O 1
ATOM 577 N N . GLY A 1 82 ? 9.030 -0.713 5.342 1.00 81.81 82 GLY A N 1
ATOM 578 C CA . GLY A 1 82 ? 9.311 -0.398 6.749 1.00 81.81 82 GLY A CA 1
ATOM 579 C C . GLY A 1 82 ? 8.158 0.344 7.432 1.00 81.81 82 GLY A C 1
ATOM 580 O O . GLY A 1 82 ? 7.903 0.161 8.622 1.00 81.81 82 GLY A O 1
ATOM 581 N N . VAL A 1 83 ? 7.387 1.119 6.666 1.00 84.56 83 VAL A N 1
ATOM 582 C CA . VAL A 1 83 ? 6.210 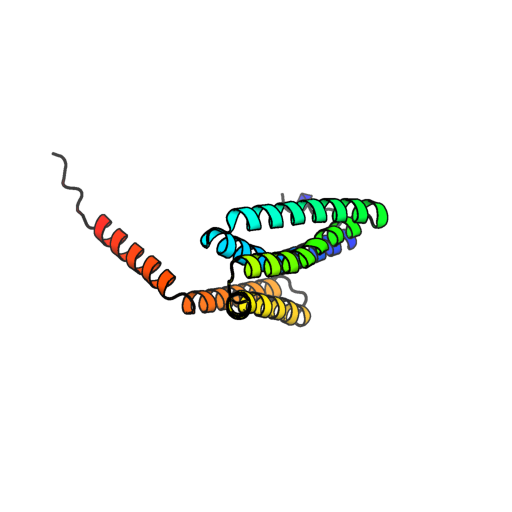1.848 7.165 1.00 84.56 83 VAL A CA 1
ATOM 583 C C . VAL A 1 83 ? 5.136 0.901 7.702 1.00 84.56 83 VAL A C 1
ATOM 585 O O . VAL A 1 83 ? 4.478 1.239 8.680 1.00 84.56 83 VAL A O 1
ATOM 588 N N . TRP A 1 84 ? 5.022 -0.316 7.161 1.00 82.31 84 TRP A N 1
ATOM 589 C CA . TRP A 1 84 ? 4.145 -1.350 7.721 1.00 82.31 84 TRP A CA 1
ATOM 590 C C . TRP A 1 84 ? 4.461 -1.651 9.191 1.00 82.31 84 TRP A C 1
ATOM 592 O O . TRP A 1 84 ? 3.547 -1.798 10.003 1.00 82.31 84 TRP A O 1
ATOM 602 N N . ALA A 1 85 ? 5.743 -1.705 9.563 1.00 83.75 85 ALA A N 1
ATOM 603 C CA . ALA A 1 85 ? 6.140 -1.928 10.950 1.00 83.75 85 ALA A CA 1
ATOM 604 C C . ALA A 1 85 ? 5.707 -0.756 11.846 1.00 83.75 85 ALA A C 1
ATOM 606 O O . ALA A 1 85 ? 5.178 -0.976 12.936 1.00 83.75 85 ALA A O 1
ATOM 607 N N . LEU A 1 86 ? 5.844 0.485 11.363 1.00 84.88 86 LEU A N 1
ATOM 608 C CA . LEU A 1 86 ? 5.347 1.666 12.074 1.00 84.88 86 LEU A CA 1
ATOM 609 C C . LEU A 1 86 ? 3.823 1.636 12.229 1.00 84.88 86 LEU A C 1
ATOM 611 O O . LEU A 1 86 ? 3.310 1.978 13.294 1.00 84.88 86 LEU A O 1
ATOM 615 N N . THR A 1 87 ? 3.091 1.186 11.210 1.00 85.56 87 THR A N 1
ATOM 616 C CA . THR A 1 87 ? 1.640 0.999 11.291 1.00 85.56 87 THR A CA 1
ATOM 617 C C . THR A 1 87 ? 1.275 -0.024 12.364 1.00 85.56 87 THR A C 1
ATOM 619 O O . THR A 1 87 ? 0.399 0.250 13.181 1.00 85.56 87 THR A O 1
ATOM 622 N N . VAL A 1 88 ? 1.978 -1.159 12.446 1.00 84.88 88 VAL A N 1
ATOM 623 C CA . VAL A 1 88 ? 1.772 -2.156 13.514 1.00 84.88 88 VAL A CA 1
ATOM 624 C C . VAL A 1 88 ? 1.990 -1.539 14.898 1.00 84.88 88 VAL A C 1
ATOM 626 O O . VAL A 1 88 ? 1.184 -1.759 15.806 1.00 84.88 88 VAL A O 1
ATOM 629 N N . VAL A 1 89 ? 3.043 -0.735 15.068 1.00 85.50 89 VAL A N 1
ATOM 630 C CA . VAL A 1 89 ? 3.313 -0.020 16.325 1.00 85.50 89 VAL A CA 1
ATOM 631 C C . VAL A 1 89 ? 2.195 0.980 16.646 1.00 85.50 89 VAL A C 1
ATOM 633 O O . VAL A 1 89 ? 1.707 1.003 17.776 1.00 85.50 89 VAL A O 1
ATOM 636 N N . GLY A 1 90 ? 1.728 1.748 15.658 1.00 83.94 90 GLY A N 1
ATOM 637 C CA . GLY A 1 90 ? 0.609 2.681 15.815 1.00 83.94 90 GLY A CA 1
ATOM 638 C C . GLY A 1 90 ? -0.702 1.991 16.197 1.00 83.94 90 GLY A C 1
ATOM 639 O O . GLY A 1 90 ? -1.439 2.482 17.042 1.00 83.94 90 GLY A O 1
ATOM 640 N N . MET A 1 91 ? -0.981 0.810 15.648 1.00 83.38 91 MET A N 1
ATOM 641 C CA . MET A 1 91 ? -2.168 0.031 16.020 1.00 83.38 91 MET A CA 1
ATOM 642 C C . MET A 1 91 ? -2.076 -0.494 17.460 1.00 83.38 91 MET A C 1
ATOM 644 O O . MET A 1 91 ? -3.072 -0.490 18.190 1.00 83.38 91 MET A O 1
ATOM 648 N N . ARG A 1 92 ? -0.876 -0.907 17.897 1.00 86.19 92 ARG A N 1
ATOM 649 C CA . ARG A 1 92 ? -0.630 -1.347 19.280 1.00 86.19 92 ARG A CA 1
ATOM 650 C C . ARG A 1 92 ? -0.810 -0.219 20.290 1.00 86.19 92 ARG A C 1
ATOM 652 O O . ARG A 1 92 ? -1.362 -0.472 21.359 1.00 86.19 92 ARG A O 1
ATOM 659 N N . SER A 1 93 ? -0.403 1.010 19.965 1.00 85.81 93 SER A N 1
ATOM 660 C CA . SER A 1 93 ? -0.552 2.145 20.888 1.00 85.81 93 SER A CA 1
ATOM 661 C C . SER A 1 93 ? -2.019 2.494 21.173 1.00 85.81 93 SER A C 1
ATOM 663 O O . SER A 1 93 ? -2.333 2.955 22.266 1.00 85.81 93 SER A O 1
ATOM 665 N N . ILE A 1 94 ? -2.932 2.176 20.248 1.00 85.00 94 ILE A N 1
ATOM 666 C CA . ILE A 1 94 ? -4.383 2.395 20.389 1.00 85.00 94 ILE A CA 1
ATOM 667 C C . ILE A 1 94 ? -5.106 1.138 20.918 1.00 85.00 94 ILE A C 1
ATOM 669 O O . ILE A 1 94 ? -6.331 1.059 20.935 1.00 85.00 94 ILE A O 1
ATOM 673 N N . ARG A 1 95 ? -4.360 0.129 21.393 1.00 87.50 95 ARG A N 1
ATOM 674 C CA . ARG A 1 95 ? -4.895 -1.128 21.954 1.00 87.50 95 ARG A CA 1
ATOM 675 C C . ARG A 1 95 ? -5.813 -1.907 21.003 1.00 87.50 95 ARG A C 1
ATOM 677 O O . ARG A 1 95 ? -6.623 -2.716 21.457 1.00 87.50 95 ARG A O 1
ATOM 684 N N . ILE A 1 96 ? -5.684 -1.724 19.688 1.00 83.06 96 ILE A N 1
ATOM 685 C CA . ILE A 1 96 ? -6.384 -2.590 18.738 1.00 83.06 96 ILE A CA 1
ATOM 686 C C . ILE A 1 96 ? -5.657 -3.941 18.729 1.00 83.06 96 ILE A C 1
ATOM 688 O O . ILE A 1 96 ? -4.450 -3.984 18.470 1.00 83.06 96 ILE A O 1
ATOM 692 N N . PRO A 1 97 ? -6.349 -5.062 19.004 1.00 87.12 97 PRO A N 1
ATOM 693 C CA . PRO A 1 97 ? -5.711 -6.367 18.993 1.00 87.12 97 PRO A CA 1
ATOM 694 C C . PRO A 1 97 ? -5.160 -6.660 17.596 1.00 87.12 97 PRO A C 1
ATOM 696 O O . PRO A 1 97 ? -5.898 -6.653 16.607 1.00 87.12 97 PRO A O 1
ATOM 699 N N . THR A 1 98 ? -3.854 -6.944 17.532 1.00 84.12 98 THR A N 1
ATOM 700 C CA . THR A 1 98 ? -3.121 -7.168 16.271 1.00 84.12 98 THR A CA 1
ATOM 701 C C . THR A 1 98 ? -3.805 -8.243 15.419 1.00 84.12 98 THR A C 1
ATOM 703 O O . THR A 1 98 ? -3.889 -8.096 14.208 1.00 84.12 98 THR A O 1
ATOM 706 N N . SER A 1 99 ? -4.383 -9.276 16.041 1.00 88.31 99 SER A N 1
ATOM 707 C CA . SER A 1 99 ? -5.116 -10.345 15.350 1.00 88.31 99 SER A CA 1
ATOM 708 C C . SER A 1 99 ? -6.336 -9.853 14.563 1.00 88.31 99 SER A C 1
ATOM 710 O O . SER A 1 99 ? -6.543 -10.299 13.437 1.00 88.31 99 SER A O 1
ATOM 712 N N . ARG A 1 100 ? -7.123 -8.910 15.107 1.00 86.56 100 ARG A N 1
ATOM 713 C CA . ARG A 1 100 ? -8.272 -8.324 14.390 1.00 86.56 100 ARG A CA 1
ATOM 714 C C . ARG A 1 100 ? -7.823 -7.432 13.243 1.00 86.56 100 ARG A C 1
ATOM 716 O O . ARG A 1 100 ? -8.459 -7.408 12.201 1.00 86.56 100 ARG A O 1
ATOM 723 N N . TRP A 1 101 ? -6.733 -6.695 13.425 1.00 85.31 101 TRP A N 1
ATOM 724 C CA . TRP A 1 101 ? -6.182 -5.885 12.345 1.00 85.31 101 TRP A CA 1
ATOM 725 C C . TRP A 1 101 ? -5.620 -6.762 11.219 1.00 85.31 101 TRP A C 1
ATOM 727 O O . TRP A 1 101 ? -5.986 -6.573 10.061 1.00 85.31 101 TRP A O 1
ATOM 737 N N . VAL A 1 102 ? -4.826 -7.786 11.553 1.00 85.62 102 VAL A N 1
ATOM 738 C CA . VAL A 1 102 ? -4.312 -8.745 10.567 1.00 85.62 102 VAL A CA 1
ATOM 739 C C . VAL A 1 102 ? -5.465 -9.429 9.841 1.00 85.62 102 VAL A C 1
ATOM 741 O O . VAL A 1 102 ? -5.413 -9.522 8.625 1.00 85.62 102 VAL A O 1
ATOM 744 N N . SER A 1 103 ? -6.539 -9.849 10.517 1.00 86.56 103 SER A N 1
ATOM 745 C CA . SER A 1 103 ? -7.668 -10.507 9.838 1.00 86.56 103 SER A CA 1
ATOM 746 C C . SER A 1 103 ? -8.425 -9.599 8.858 1.00 86.56 103 SER A C 1
ATOM 748 O O . SER A 1 103 ? -9.052 -10.106 7.922 1.00 86.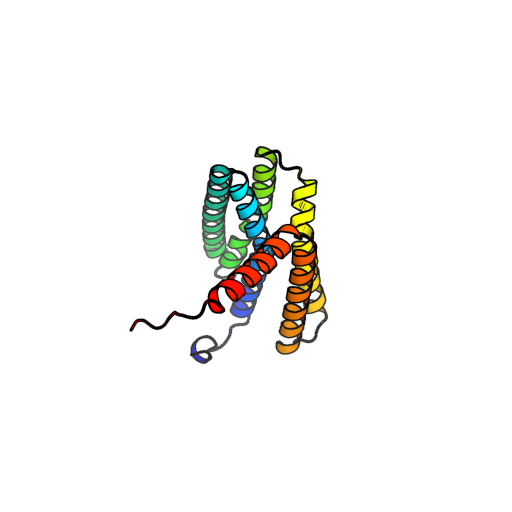56 103 SER A O 1
ATOM 750 N N . LEU A 1 104 ? -8.348 -8.276 9.044 1.00 82.69 104 LEU A N 1
ATOM 751 C CA . LEU A 1 104 ? -8.890 -7.274 8.124 1.00 82.69 104 LEU A CA 1
ATOM 752 C C . LEU A 1 104 ? -7.958 -6.996 6.942 1.00 82.69 104 LEU A C 1
ATOM 754 O O . LEU A 1 104 ? -8.444 -6.781 5.836 1.00 82.69 104 LEU A O 1
ATOM 758 N N . VAL A 1 105 ? -6.640 -7.016 7.157 1.00 83.69 105 VAL A N 1
ATOM 759 C CA . VAL A 1 105 ? -5.643 -6.722 6.114 1.00 83.69 105 VAL A CA 1
ATOM 760 C C . VAL A 1 105 ? -5.259 -7.965 5.299 1.00 83.69 105 VAL A C 1
ATOM 762 O O . VAL A 1 105 ? -4.983 -7.876 4.103 1.00 83.69 105 VAL A O 1
ATOM 765 N N . MET A 1 106 ? -5.302 -9.146 5.911 1.00 86.00 106 MET A N 1
ATOM 766 C CA . MET A 1 106 ? -4.922 -10.428 5.311 1.00 86.00 106 MET A CA 1
ATOM 767 C C . MET A 1 106 ? -5.637 -10.750 3.986 1.00 86.00 106 MET A C 1
ATOM 769 O O . MET A 1 106 ? -4.948 -11.219 3.085 1.00 86.00 106 MET A O 1
ATOM 773 N N . PRO A 1 107 ? -6.937 -10.445 3.778 1.00 84.75 107 PRO A N 1
ATOM 774 C CA . PRO A 1 107 ? -7.589 -10.645 2.483 1.00 84.75 107 PRO A CA 1
ATOM 775 C C . PRO A 1 107 ? -6.912 -9.869 1.346 1.00 84.75 107 PRO A C 1
ATOM 777 O O . PRO A 1 107 ? -6.783 -10.397 0.247 1.00 84.75 107 PRO A O 1
ATOM 780 N N . TYR A 1 108 ? -6.438 -8.646 1.614 1.00 84.62 108 TYR A N 1
ATOM 781 C CA . TYR A 1 108 ? -5.726 -7.825 0.630 1.00 84.62 108 TYR A CA 1
ATOM 782 C C . TYR A 1 108 ? -4.339 -8.391 0.331 1.00 84.62 108 TYR A C 1
ATOM 784 O O . TYR A 1 108 ? -3.941 -8.457 -0.828 1.00 84.62 108 TYR A O 1
ATOM 792 N N . GLY A 1 109 ? -3.620 -8.842 1.365 1.00 84.25 109 GLY A N 1
ATOM 793 C CA . GLY A 1 109 ? -2.321 -9.497 1.199 1.00 84.25 109 GLY A CA 1
ATOM 794 C C . GLY A 1 109 ? -2.430 -10.802 0.408 1.00 84.25 109 GLY A C 1
ATOM 795 O O . GLY A 1 109 ? -1.690 -11.008 -0.549 1.00 84.25 109 GLY A O 1
ATOM 796 N N . ALA A 1 110 ? -3.401 -11.652 0.751 1.00 85.50 110 ALA A N 1
ATOM 797 C CA . ALA A 1 110 ? -3.675 -12.895 0.035 1.00 85.50 110 ALA A CA 1
ATOM 798 C C . ALA A 1 110 ? -4.080 -12.634 -1.424 1.00 85.50 110 ALA A C 1
ATOM 800 O O . ALA A 1 110 ? -3.594 -13.311 -2.325 1.00 85.50 110 ALA A O 1
ATOM 801 N N . TRP A 1 111 ? -4.918 -11.622 -1.669 1.00 87.31 111 TRP A N 1
ATOM 802 C CA . TRP A 1 111 ? -5.291 -11.195 -3.017 1.00 87.31 111 TRP A CA 1
ATOM 803 C C . TRP A 1 111 ? -4.092 -10.696 -3.829 1.00 87.31 111 TRP A C 1
ATOM 805 O O . TRP A 1 111 ? -3.940 -11.082 -4.985 1.00 87.31 111 TRP A O 1
ATOM 815 N N . LEU A 1 112 ? -3.211 -9.894 -3.224 1.00 84.31 112 LEU A N 1
ATOM 816 C CA . LEU A 1 112 ? -2.005 -9.400 -3.884 1.00 84.31 112 LEU A CA 1
ATOM 817 C C . LEU A 1 112 ? -1.082 -10.561 -4.272 1.00 84.31 112 LEU A C 1
ATOM 819 O O . LEU A 1 112 ? -0.641 -10.636 -5.417 1.00 84.31 112 LEU A O 1
ATOM 823 N N . ILE A 1 113 ? -0.842 -11.493 -3.344 1.00 84.56 113 ILE A N 1
ATOM 824 C CA . ILE A 1 113 ? -0.046 -12.701 -3.595 1.00 84.56 113 ILE A CA 1
ATOM 825 C C . ILE A 1 113 ? -0.681 -13.536 -4.710 1.00 84.56 113 ILE A C 1
ATOM 827 O O . ILE A 1 113 ? 0.029 -14.001 -5.597 1.00 84.56 113 ILE A O 1
ATOM 831 N N . ALA A 1 114 ? -2.008 -13.686 -4.711 1.00 85.25 114 ALA A N 1
ATOM 832 C CA . ALA A 1 114 ? -2.720 -14.417 -5.751 1.00 85.25 114 ALA A CA 1
ATOM 833 C C . ALA A 1 114 ? -2.574 -13.749 -7.126 1.00 85.25 114 ALA A C 1
ATOM 835 O O . ALA A 1 114 ? -2.256 -14.431 -8.094 1.00 85.25 114 ALA A O 1
ATOM 836 N N . ILE A 1 115 ? -2.739 -12.426 -7.234 1.00 85.56 115 ILE A N 1
ATOM 837 C CA . ILE A 1 115 ? -2.555 -11.720 -8.511 1.00 85.56 115 ILE A CA 1
ATOM 838 C C . ILE A 1 115 ? -1.123 -11.849 -9.009 1.00 85.56 115 ILE A C 1
ATOM 840 O O . ILE A 1 115 ? -0.923 -12.149 -10.186 1.00 85.56 115 ILE A O 1
ATOM 844 N N . VAL A 1 116 ? -0.133 -11.637 -8.142 1.00 82.50 116 VAL A N 1
ATOM 845 C CA . VAL A 1 116 ? 1.282 -11.744 -8.516 1.00 82.50 116 VAL A CA 1
ATOM 846 C C . VAL A 1 116 ? 1.613 -13.176 -8.945 1.00 82.50 116 VAL A C 1
ATOM 848 O O . VAL A 1 116 ? 2.211 -13.369 -10.001 1.00 82.50 116 VAL A O 1
ATOM 851 N N . GLY A 1 117 ? 1.162 -14.174 -8.182 1.00 85.06 117 GLY A N 1
ATOM 852 C CA . GLY A 1 117 ? 1.393 -15.591 -8.464 1.00 85.06 117 GLY A CA 1
ATOM 853 C C . GLY A 1 117 ? 0.677 -16.096 -9.717 1.00 85.06 117 GLY A C 1
ATOM 854 O O . GLY A 1 117 ? 1.242 -16.869 -10.476 1.00 85.06 117 GLY A O 1
ATOM 855 N N . VAL A 1 118 ? -0.544 -15.639 -9.998 1.00 84.69 118 VAL A N 1
ATOM 856 C CA . VAL A 1 118 ? -1.227 -15.991 -11.253 1.00 84.69 118 VAL A CA 1
ATOM 857 C C . VAL A 1 118 ? -0.578 -15.262 -12.432 1.00 84.69 118 VAL A C 1
ATOM 859 O O . VAL A 1 118 ? -0.383 -15.852 -13.493 1.00 84.69 118 VAL A O 1
ATOM 862 N N . SER A 1 119 ? -0.178 -14.000 -12.255 1.00 80.75 119 SER A N 1
ATOM 863 C CA . SER A 1 119 ? 0.457 -13.211 -13.320 1.00 80.75 119 SER A CA 1
ATOM 864 C C . SER A 1 119 ? 1.817 -13.761 -13.757 1.00 80.75 119 SER A C 1
ATOM 866 O O . SER A 1 119 ? 2.204 -13.521 -14.902 1.00 80.75 119 SER A O 1
ATOM 868 N N . SER A 1 120 ? 2.525 -14.498 -12.890 1.00 82.25 120 SER A N 1
ATOM 869 C CA . SER A 1 120 ? 3.784 -15.167 -13.243 1.00 82.25 120 SER A CA 1
ATOM 870 C C . SER A 1 120 ? 3.589 -16.443 -14.070 1.00 82.25 120 SER A C 1
ATOM 872 O O . SER A 1 120 ? 4.517 -16.853 -14.760 1.00 82.25 120 SER A O 1
ATOM 874 N N . ILE A 1 121 ? 2.394 -17.044 -14.042 1.00 87.06 121 ILE A N 1
ATOM 875 C CA . ILE A 1 121 ? 2.059 -18.277 -14.778 1.00 87.06 121 ILE A CA 1
ATOM 876 C C . ILE A 1 121 ? 1.334 -17.955 -16.097 1.00 87.06 121 ILE A C 1
ATOM 878 O O . ILE A 1 121 ? 1.462 -18.673 -17.087 1.00 87.06 121 ILE A O 1
ATOM 882 N N . VAL A 1 122 ? 0.556 -16.870 -16.125 1.00 82.25 122 VAL A N 1
ATOM 883 C CA . VAL A 1 122 ? -0.259 -16.475 -17.282 1.00 82.25 122 VAL A CA 1
ATOM 884 C C . VAL A 1 122 ? 0.614 -15.900 -18.417 1.00 82.25 122 VAL A C 1
ATOM 886 O O . VAL A 1 122 ? 1.489 -15.067 -18.146 1.00 82.25 122 VAL A O 1
ATOM 889 N N . PRO A 1 123 ? 0.345 -16.267 -19.692 1.00 78.38 123 PRO A N 1
ATOM 890 C CA . PRO A 1 123 ? 1.074 -15.769 -20.862 1.00 78.38 123 PRO A CA 1
ATOM 891 C C . PRO A 1 123 ? 1.189 -14.240 -20.906 1.00 78.38 123 PRO A C 1
ATOM 893 O O . PRO A 1 123 ? 0.281 -13.535 -20.468 1.00 78.38 123 PRO A O 1
ATOM 896 N N . GLU A 1 124 ? 2.251 -13.712 -21.526 1.00 78.31 124 GLU A N 1
ATOM 897 C CA . GLU A 1 124 ? 2.577 -12.269 -21.576 1.00 78.31 124 GLU A CA 1
ATOM 898 C C . GLU A 1 124 ? 1.542 -11.367 -22.275 1.00 78.31 124 GLU A C 1
ATOM 900 O O . GLU A 1 124 ? 1.726 -10.155 -22.393 1.00 78.31 124 GLU A O 1
ATOM 905 N N . ARG A 1 125 ? 0.408 -11.919 -22.710 1.00 84.69 125 ARG A N 1
ATOM 906 C CA . ARG A 1 125 ? -0.691 -11.136 -23.268 1.00 84.69 125 ARG A CA 1
ATOM 907 C C . ARG A 1 125 ? -1.265 -10.222 -22.185 1.00 84.69 125 ARG A C 1
ATOM 909 O O . ARG A 1 125 ? -2.005 -10.668 -21.307 1.00 84.69 125 ARG A O 1
ATOM 916 N N . ALA A 1 126 ? -0.980 -8.925 -22.300 1.00 80.06 126 ALA A N 1
ATOM 917 C CA . ALA A 1 126 ? -1.422 -7.889 -21.363 1.00 80.06 126 ALA A CA 1
ATOM 918 C C . ALA A 1 126 ? -2.933 -7.938 -21.074 1.00 80.06 126 ALA A C 1
ATOM 920 O O . ALA A 1 126 ? -3.348 -7.776 -19.929 1.00 80.06 126 ALA A O 1
ATOM 921 N N . VAL A 1 127 ? -3.747 -8.242 -22.092 1.00 84.06 127 VAL A N 1
ATOM 922 C CA . VAL A 1 127 ? -5.208 -8.374 -21.969 1.00 84.06 127 VAL A CA 1
ATOM 923 C C . VAL A 1 127 ? -5.604 -9.472 -20.978 1.00 84.06 127 VAL A C 1
ATOM 925 O O . VAL A 1 127 ? -6.503 -9.269 -20.167 1.00 84.06 127 VAL A O 1
ATOM 928 N N . VAL A 1 128 ? -4.916 -10.618 -20.994 1.00 84.25 128 VAL A N 1
ATOM 929 C CA . VAL A 1 128 ? -5.237 -11.746 -20.106 1.00 84.25 128 VAL A CA 1
ATOM 930 C C . VAL A 1 128 ? -4.863 -11.408 -18.664 1.00 84.25 128 VAL A C 1
ATOM 932 O O . VAL A 1 128 ? -5.665 -11.625 -17.760 1.00 84.25 128 VAL A O 1
ATOM 935 N N . ARG A 1 129 ? -3.691 -10.796 -18.441 1.00 83.00 129 ARG A N 1
ATOM 936 C CA . ARG A 1 129 ? -3.276 -10.328 -17.106 1.00 83.00 129 ARG A CA 1
ATOM 937 C C . ARG A 1 129 ? -4.235 -9.277 -16.544 1.00 83.00 129 ARG A C 1
ATOM 939 O O . ARG A 1 129 ? -4.613 -9.361 -15.378 1.00 83.00 129 ARG A O 1
ATOM 946 N N . ALA A 1 130 ? -4.675 -8.333 -17.378 1.00 84.88 130 ALA A N 1
ATOM 947 C CA . ALA A 1 130 ? -5.660 -7.327 -16.989 1.00 84.88 130 ALA A CA 1
ATOM 948 C C . ALA A 1 130 ? -7.008 -7.962 -16.616 1.00 84.88 130 ALA A C 1
ATOM 950 O O . ALA A 1 130 ? -7.569 -7.628 -15.574 1.00 84.88 130 ALA A O 1
ATOM 951 N N . ALA A 1 131 ? -7.499 -8.914 -17.416 1.00 87.62 131 ALA A N 1
ATOM 952 C CA . ALA A 1 131 ? -8.737 -9.633 -17.128 1.00 87.62 131 ALA A CA 1
ATOM 953 C C . ALA A 1 131 ? -8.655 -10.395 -15.795 1.00 87.62 131 ALA A C 1
ATOM 955 O O . ALA A 1 131 ? -9.529 -10.235 -14.947 1.00 87.62 131 ALA A O 1
ATOM 956 N N . VAL A 1 132 ? -7.570 -11.143 -15.565 1.00 87.06 132 VAL A N 1
ATOM 957 C CA . VAL A 1 132 ? -7.327 -11.858 -14.301 1.00 87.06 132 VAL A CA 1
ATOM 958 C C . VAL A 1 132 ? -7.316 -10.897 -13.112 1.00 87.06 132 VAL A C 1
ATOM 960 O O . VAL A 1 132 ? -7.995 -11.147 -12.116 1.00 87.06 132 VAL A O 1
ATOM 963 N N . ALA A 1 133 ? -6.581 -9.785 -13.212 1.00 85.62 133 ALA A N 1
ATOM 964 C CA . ALA A 1 133 ? -6.499 -8.797 -12.142 1.00 85.62 133 ALA A CA 1
ATOM 965 C C . ALA A 1 133 ? -7.870 -8.172 -11.832 1.00 85.62 133 ALA A C 1
ATOM 967 O O . ALA A 1 133 ? -8.235 -8.040 -10.661 1.00 85.62 133 ALA A O 1
ATOM 968 N N . LEU A 1 134 ? -8.663 -7.839 -12.856 1.00 89.12 134 LEU A N 1
ATOM 969 C CA . LEU A 1 134 ? -10.019 -7.309 -12.693 1.00 89.12 134 LEU A CA 1
ATOM 970 C C . LEU A 1 134 ? -10.948 -8.325 -12.023 1.00 89.12 134 LEU A C 1
ATOM 972 O O . LEU A 1 134 ? -11.606 -7.989 -11.038 1.00 89.12 134 LEU A O 1
ATOM 976 N N . THR A 1 135 ? -10.966 -9.574 -12.491 1.00 89.19 135 THR A N 1
ATOM 977 C CA . THR A 1 135 ? -11.791 -10.634 -11.897 1.00 89.19 135 THR A CA 1
ATOM 978 C C . THR A 1 135 ? -11.412 -10.876 -10.438 1.00 89.19 135 THR A C 1
ATOM 980 O O . THR A 1 135 ? -12.286 -10.910 -9.570 1.00 89.19 135 THR A O 1
ATOM 983 N N . ALA A 1 136 ? -10.115 -10.965 -10.135 1.00 88.12 136 ALA A N 1
ATOM 984 C CA . ALA A 1 136 ? -9.631 -11.101 -8.766 1.00 88.12 136 ALA A CA 1
ATOM 985 C C . ALA A 1 136 ? -10.043 -9.900 -7.897 1.00 88.12 136 ALA A C 1
ATOM 987 O O . ALA A 1 136 ? -10.448 -10.084 -6.749 1.00 88.12 136 ALA A O 1
ATOM 988 N N . SER A 1 137 ? -9.967 -8.673 -8.426 1.00 87.88 137 SER A N 1
ATOM 989 C CA . SER A 1 137 ? -10.393 -7.449 -7.722 1.00 87.88 137 SER A CA 1
ATOM 990 C C . SER A 1 137 ? -11.880 -7.481 -7.377 1.00 87.88 137 SER A C 1
ATOM 992 O O . SER A 1 137 ? -12.260 -7.167 -6.250 1.00 87.88 137 SER A O 1
ATOM 994 N N . MET A 1 138 ? -12.729 -7.900 -8.322 1.00 90.06 138 MET A N 1
ATOM 995 C CA . MET A 1 138 ? -14.172 -8.014 -8.099 1.00 90.06 138 MET A CA 1
ATOM 996 C C . MET A 1 138 ? -14.513 -9.089 -7.065 1.00 90.06 138 MET A C 1
ATOM 998 O O . MET A 1 138 ? -15.376 -8.868 -6.216 1.00 90.06 138 MET A O 1
ATOM 1002 N N . LEU A 1 139 ? -13.808 -10.223 -7.085 1.00 90.00 139 LEU A N 1
ATOM 1003 C CA . LEU A 1 139 ? -13.961 -11.272 -6.075 1.00 90.00 139 LEU A CA 1
ATOM 1004 C C . LEU A 1 139 ? -13.571 -10.774 -4.680 1.00 90.00 139 LEU A C 1
ATOM 1006 O O . LEU A 1 139 ? -14.339 -10.960 -3.735 1.00 90.00 139 LEU A O 1
ATOM 1010 N N . LEU A 1 140 ? -12.424 -10.096 -4.545 1.00 88.06 140 LEU A N 1
ATOM 1011 C CA . LEU A 1 140 ? -12.017 -9.484 -3.278 1.00 88.06 140 LEU A CA 1
ATOM 1012 C C . LEU A 1 140 ? -13.071 -8.482 -2.793 1.00 88.06 140 LEU A C 1
ATOM 1014 O O . LEU A 1 14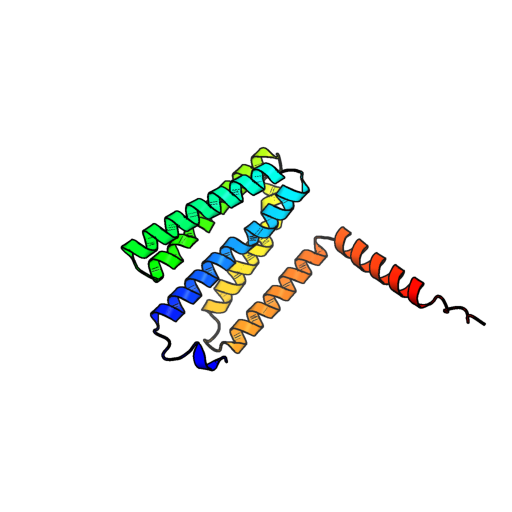0 ? -13.478 -8.535 -1.634 1.00 88.06 140 LEU A O 1
ATOM 1018 N N . PHE A 1 141 ? -13.553 -7.608 -3.677 1.00 87.06 141 PHE A N 1
ATOM 1019 C CA . PHE A 1 141 ? -14.590 -6.634 -3.348 1.00 87.06 141 PHE A CA 1
ATOM 1020 C C . PHE A 1 141 ? -15.880 -7.306 -2.852 1.00 87.06 141 PHE A C 1
ATOM 1022 O O . PHE A 1 141 ? -16.418 -6.917 -1.816 1.00 87.06 141 PHE A O 1
ATOM 1029 N N . ALA A 1 142 ? -16.337 -8.369 -3.519 1.00 87.81 142 ALA A N 1
ATOM 1030 C CA . ALA A 1 142 ? -17.501 -9.141 -3.091 1.00 87.81 142 ALA A CA 1
ATOM 1031 C C . ALA A 1 142 ? -17.295 -9.807 -1.716 1.00 87.81 142 ALA A C 1
ATOM 1033 O O . ALA A 1 142 ? -18.201 -9.799 -0.879 1.00 87.81 142 ALA A O 1
ATOM 1034 N N . VAL A 1 143 ? -16.101 -10.349 -1.447 1.00 87.38 143 VAL A N 1
ATOM 1035 C CA . VAL A 1 143 ? -15.741 -10.918 -0.135 1.00 87.38 143 VAL A CA 1
ATOM 1036 C C . VAL A 1 143 ? -15.752 -9.843 0.953 1.00 87.38 143 VAL A C 1
ATOM 1038 O O . VAL A 1 143 ? -16.280 -10.078 2.042 1.00 87.38 143 VAL A O 1
ATOM 1041 N N . LEU A 1 144 ? -15.209 -8.659 0.669 1.00 85.25 144 LEU A N 1
ATOM 1042 C CA . LEU A 1 144 ? -15.196 -7.535 1.605 1.00 85.25 144 LEU A CA 1
ATOM 1043 C C . LEU A 1 144 ? -16.611 -7.030 1.903 1.00 85.25 144 LEU A C 1
ATOM 1045 O O . LEU A 1 144 ? -16.941 -6.832 3.072 1.00 85.25 144 LEU A O 1
ATOM 1049 N N . LEU A 1 145 ? -17.467 -6.908 0.884 1.00 84.19 145 LEU A N 1
ATOM 1050 C CA . LEU A 1 145 ? -18.879 -6.560 1.057 1.00 84.19 145 LEU A CA 1
ATOM 1051 C C . LEU A 1 145 ? -19.600 -7.562 1.964 1.00 84.19 145 LEU A C 1
ATOM 1053 O O . LEU A 1 145 ? -20.278 -7.160 2.908 1.00 84.19 145 LEU A O 1
ATOM 1057 N N . ARG A 1 146 ? -19.398 -8.870 1.749 1.00 86.38 146 ARG A N 1
ATOM 1058 C CA . ARG A 1 146 ? -19.979 -9.917 2.610 1.00 86.38 146 ARG A CA 1
ATOM 1059 C C . ARG A 1 146 ? -19.501 -9.833 4.060 1.00 86.38 146 ARG A C 1
ATOM 1061 O O . ARG A 1 146 ? -20.256 -10.171 4.965 1.00 86.38 146 ARG A O 1
ATOM 1068 N N . ARG A 1 147 ? -18.269 -9.372 4.298 1.00 84.69 147 ARG A N 1
ATOM 1069 C CA . ARG A 1 147 ? -17.720 -9.178 5.651 1.00 84.69 147 ARG A CA 1
ATOM 1070 C C . ARG A 1 147 ? -18.205 -7.900 6.341 1.00 84.69 147 ARG A C 1
ATOM 1072 O O . ARG A 1 147 ? -17.977 -7.761 7.540 1.00 84.69 147 ARG A O 1
ATOM 1079 N N . GLN A 1 148 ? -18.869 -6.984 5.633 1.00 84.38 148 GLN A N 1
ATOM 1080 C CA . GLN A 1 148 ? -19.354 -5.712 6.182 1.00 84.38 148 GLN A CA 1
ATOM 1081 C C . GLN A 1 148 ? -20.884 -5.563 6.052 1.00 84.38 148 GLN A C 1
ATOM 1083 O O . GLN A 1 148 ? -21.363 -4.679 5.336 1.00 84.38 148 GLN A O 1
ATOM 1088 N N . PRO A 1 149 ? -21.685 -6.365 6.784 1.00 79.75 149 PRO A N 1
ATOM 1089 C CA . PRO A 1 149 ? -23.148 -6.321 6.691 1.00 79.75 149 PRO A CA 1
ATOM 1090 C C . PRO A 1 149 ? -23.733 -4.949 7.065 1.00 79.75 149 PRO A C 1
ATOM 1092 O O . PRO A 1 149 ? -24.731 -4.527 6.486 1.00 79.75 149 PRO A O 1
ATOM 1095 N N . ALA A 1 150 ? -23.083 -4.210 7.971 1.00 79.94 150 ALA A N 1
ATOM 1096 C CA . ALA A 1 150 ? -23.493 -2.855 8.347 1.00 79.94 150 ALA A CA 1
ATOM 1097 C C . ALA A 1 150 ? -23.390 -1.854 7.180 1.00 79.94 150 ALA A C 1
ATOM 1099 O O . ALA A 1 150 ? -24.275 -1.019 6.997 1.00 79.94 150 ALA A O 1
ATOM 1100 N N . LEU A 1 151 ? -22.338 -1.961 6.359 1.00 75.75 151 LEU A N 1
ATOM 1101 C CA . LEU A 1 151 ? -22.169 -1.125 5.171 1.00 75.75 151 LEU A CA 1
ATOM 1102 C C . LEU A 1 151 ? -23.249 -1.450 4.132 1.00 75.75 151 LEU A C 1
ATOM 1104 O O . LEU A 1 151 ? -23.871 -0.539 3.588 1.00 75.75 151 LEU A O 1
ATOM 1108 N N . LEU A 1 152 ? -23.514 -2.745 3.917 1.00 73.62 152 LEU A N 1
ATOM 1109 C CA . LEU A 1 152 ? -24.584 -3.211 3.033 1.00 73.62 152 LEU A CA 1
ATOM 1110 C C . LEU A 1 152 ? -25.946 -2.660 3.470 1.00 73.62 152 LEU A C 1
ATOM 1112 O O . LEU A 1 152 ? -26.678 -2.113 2.649 1.00 73.62 152 LEU A O 1
ATOM 1116 N N . GLY A 1 153 ? -26.250 -2.732 4.769 1.00 79.12 153 GLY A N 1
ATOM 1117 C CA . GLY A 1 153 ? -27.479 -2.182 5.338 1.00 79.12 153 GLY A CA 1
ATOM 1118 C C . GLY A 1 153 ? -27.621 -0.677 5.095 1.00 79.12 153 GLY A C 1
ATOM 1119 O O . GLY A 1 153 ? -28.680 -0.220 4.673 1.00 79.12 153 GLY A O 1
ATOM 1120 N N . CYS A 1 154 ? -26.549 0.098 5.285 1.00 77.44 154 CYS A N 1
ATOM 1121 C CA . CYS A 1 154 ? -26.550 1.537 5.002 1.00 77.44 154 CYS A CA 1
ATOM 1122 C C . CYS A 1 154 ? -26.763 1.857 3.515 1.00 77.44 154 CYS A C 1
ATOM 1124 O O . CYS A 1 154 ? -27.522 2.772 3.194 1.00 77.44 154 CYS A O 1
ATOM 1126 N N . ILE A 1 155 ? -26.114 1.120 2.607 1.00 76.81 155 ILE A N 1
ATOM 1127 C CA . ILE A 1 155 ? -26.253 1.324 1.157 1.00 76.81 155 ILE A CA 1
ATOM 1128 C C . ILE A 1 155 ? -27.687 1.022 0.713 1.00 76.81 155 ILE A C 1
ATOM 1130 O O . ILE A 1 155 ? -28.303 1.848 0.038 1.00 76.81 155 ILE A O 1
ATOM 1134 N N . LEU A 1 156 ? -28.239 -0.114 1.147 1.00 82.88 156 LEU A N 1
ATOM 1135 C CA . LEU A 1 156 ? -29.601 -0.528 0.807 1.00 82.88 156 LEU A CA 1
ATOM 1136 C C . LEU A 1 156 ? -30.636 0.475 1.342 1.00 82.88 156 LEU A C 1
ATOM 1138 O O . LEU A 1 156 ? -31.456 0.980 0.579 1.00 82.88 156 LEU A O 1
ATOM 1142 N N . ARG A 1 157 ? -30.518 0.893 2.610 1.00 88.75 157 ARG A N 1
ATOM 1143 C CA . ARG A 1 157 ? -31.432 1.873 3.229 1.00 88.75 157 ARG A CA 1
ATOM 1144 C C . ARG A 1 157 ? -31.387 3.252 2.556 1.00 88.75 157 ARG A C 1
ATOM 1146 O O . ARG A 1 157 ? -32.388 3.973 2.501 1.00 88.75 157 ARG A O 1
ATOM 1153 N N . ARG A 1 158 ? -30.224 3.647 2.030 1.00 84.75 158 ARG A N 1
ATOM 1154 C CA . ARG A 1 158 ? -30.067 4.900 1.276 1.00 84.75 158 ARG A CA 1
ATOM 1155 C C . ARG A 1 158 ? -30.713 4.834 -0.115 1.00 84.75 158 ARG A C 1
ATOM 1157 O O . ARG A 1 158 ? -31.155 5.866 -0.615 1.00 84.75 158 ARG A O 1
ATOM 1164 N N . SER A 1 159 ? -30.794 3.648 -0.718 1.00 82.25 159 SER A N 1
ATOM 1165 C CA . SER A 1 159 ? -31.492 3.438 -1.993 1.00 82.25 159 SER A CA 1
ATOM 1166 C C . SER A 1 159 ? -33.008 3.611 -1.835 1.00 82.25 159 SER A C 1
ATOM 1168 O O . SER A 1 159 ? -33.625 4.371 -2.583 1.00 82.25 159 SER A O 1
ATOM 1170 N N . ASP A 1 160 ? -33.592 3.016 -0.791 1.00 83.88 160 ASP A N 1
ATOM 1171 C CA . ASP A 1 160 ? -35.040 3.083 -0.528 1.00 83.88 160 ASP A CA 1
ATOM 1172 C C . ASP A 1 160 ? -35.532 4.510 -0.247 1.00 83.88 160 ASP A C 1
ATOM 1174 O O . ASP A 1 160 ? -36.603 4.936 -0.694 1.00 83.88 160 ASP A O 1
ATOM 1178 N N . SER A 1 161 ? -34.720 5.292 0.468 1.00 83.31 161 SER A N 1
ATOM 1179 C CA . SER A 1 161 ? -35.041 6.686 0.794 1.00 83.31 161 SER A CA 1
ATOM 1180 C C . SER A 1 161 ? -34.983 7.623 -0.417 1.00 83.31 161 SER A C 1
ATOM 1182 O O . SER A 1 161 ? -35.750 8.586 -0.458 1.00 83.31 161 SER A O 1
ATOM 1184 N N . ARG A 1 162 ? -34.145 7.346 -1.431 1.00 78.81 162 ARG A N 1
ATOM 1185 C CA . ARG A 1 162 ? -34.164 8.097 -2.701 1.00 78.81 162 ARG A CA 1
ATOM 1186 C C . ARG A 1 162 ? -35.423 7.809 -3.512 1.00 78.81 162 ARG A C 1
ATOM 1188 O O . ARG A 1 162 ? -36.108 8.755 -3.891 1.00 78.81 162 ARG A O 1
ATOM 1195 N N . MET A 1 163 ? -35.778 6.535 -3.688 1.00 77.25 163 MET A N 1
ATOM 1196 C CA . MET A 1 163 ? -36.988 6.149 -4.429 1.00 77.25 163 MET A CA 1
ATOM 1197 C C . MET A 1 163 ? -38.268 6.720 -3.807 1.00 77.25 163 MET A C 1
ATOM 1199 O O . MET A 1 163 ? -39.188 7.113 -4.520 1.00 77.25 163 MET A O 1
ATOM 1203 N N . SER A 1 164 ? -38.322 6.818 -2.477 1.00 81.25 164 SER A N 1
ATOM 1204 C CA . SER A 1 164 ? -39.478 7.385 -1.768 1.00 81.25 164 SER A CA 1
ATOM 1205 C C . SER A 1 164 ? -39.614 8.905 -1.942 1.00 81.25 164 SER A C 1
ATOM 1207 O O . SER A 1 164 ? -40.707 9.449 -1.791 1.00 81.25 164 SER A O 1
ATOM 1209 N N . ARG A 1 165 ? -38.516 9.610 -2.244 1.00 78.62 165 ARG A N 1
ATOM 1210 C CA . ARG A 1 165 ? -38.505 11.070 -2.429 1.00 78.62 165 ARG A CA 1
ATOM 1211 C C . ARG A 1 165 ? -38.885 11.475 -3.851 1.00 78.62 165 ARG A C 1
ATOM 1213 O O . ARG A 1 165 ? -39.547 12.487 -4.022 1.00 78.62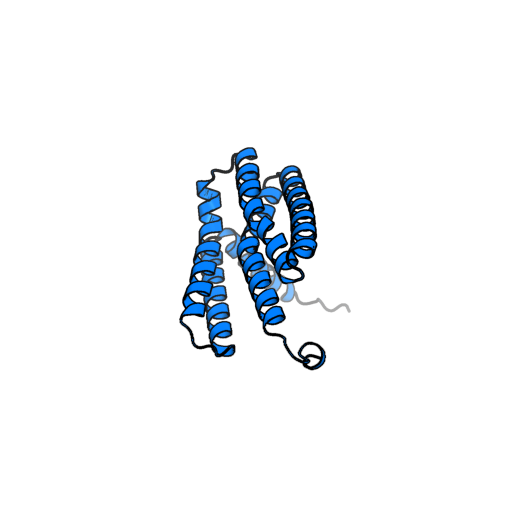 165 ARG A O 1
ATOM 1220 N N . GLU A 1 166 ? -38.504 10.664 -4.832 1.00 75.44 166 GLU A N 1
ATOM 1221 C CA . GLU A 1 166 ? -38.774 10.885 -6.259 1.00 75.44 166 GLU A CA 1
ATOM 1222 C C . GLU A 1 166 ? -40.236 10.586 -6.637 1.00 75.44 166 GLU A C 1
ATOM 1224 O O . GLU A 1 166 ? -40.769 11.152 -7.580 1.00 75.44 166 GLU A O 1
ATOM 1229 N N . ARG A 1 167 ? -40.928 9.759 -5.840 1.00 73.81 167 ARG A N 1
ATOM 1230 C CA . ARG A 1 167 ? -42.373 9.510 -5.977 1.00 73.81 167 ARG A CA 1
ATOM 1231 C C . ARG A 1 167 ? -43.268 10.580 -5.352 1.00 73.81 167 ARG A C 1
ATOM 1233 O O . ARG A 1 167 ? -44.484 10.418 -5.403 1.00 73.81 167 ARG A O 1
ATOM 1240 N N . ARG A 1 168 ? -42.727 11.639 -4.736 1.00 70.19 168 ARG A N 1
ATOM 1241 C CA . ARG A 1 168 ? -43.577 12.761 -4.315 1.00 70.19 168 ARG A CA 1
ATOM 1242 C C . ARG A 1 168 ? -43.912 13.578 -5.562 1.00 70.19 168 ARG A C 1
ATOM 1244 O O . ARG A 1 168 ? -42.992 14.194 -6.096 1.00 70.19 168 ARG A O 1
ATOM 1251 N N . PRO A 1 169 ? -45.175 13.582 -6.029 1.00 69.44 169 PRO A N 1
ATOM 1252 C CA . PRO A 1 169 ? -45.560 14.436 -7.138 1.00 69.44 169 PRO A CA 1
ATOM 1253 C C . PRO A 1 169 ? -45.222 15.874 -6.751 1.00 69.44 169 PRO A C 1
ATOM 1255 O O . PRO A 1 169 ? -45.575 16.336 -5.663 1.00 69.44 169 PRO A O 1
ATOM 1258 N N . THR A 1 170 ? -44.466 16.548 -7.612 1.00 70.69 170 THR A N 1
ATOM 1259 C CA . THR A 1 170 ? -44.302 17.996 -7.565 1.00 70.69 170 THR A CA 1
ATOM 1260 C C . THR A 1 170 ? -45.689 18.572 -7.776 1.00 70.69 170 THR A C 1
ATOM 1262 O O . THR A 1 170 ? -46.171 18.597 -8.901 1.00 70.69 170 THR A O 1
ATOM 1265 N N . GLY A 1 171 ? -46.371 18.897 -6.676 1.00 71.88 171 GLY A N 1
ATOM 1266 C CA . GLY A 1 171 ? -47.676 19.535 -6.729 1.00 71.88 171 GLY A CA 1
ATOM 1267 C C . GLY A 1 171 ? -47.569 20.774 -7.603 1.00 71.88 171 GLY A C 1
ATOM 1268 O O . GLY A 1 171 ? -46.693 21.609 -7.367 1.00 71.88 171 GLY A O 1
ATOM 1269 N N . ASP A 1 172 ? -48.414 20.812 -8.628 1.00 66.19 172 ASP A N 1
ATOM 1270 C CA . ASP A 1 172 ? -48.531 21.900 -9.583 1.00 66.19 172 ASP A CA 1
ATOM 1271 C C . ASP A 1 172 ? -48.634 23.231 -8.836 1.00 66.19 172 ASP A C 1
ATOM 1273 O O . ASP A 1 172 ? -49.589 23.490 -8.101 1.00 66.19 172 ASP A O 1
ATOM 1277 N N . SER A 1 173 ? -47.609 24.066 -8.999 1.00 68.12 173 SER A N 1
ATOM 1278 C CA . SER A 1 173 ? -47.673 25.477 -8.655 1.00 68.12 173 SER A CA 1
ATOM 1279 C C . SER A 1 173 ? -48.506 26.172 -9.727 1.00 68.12 173 SER A C 1
ATOM 1281 O O . SER A 1 173 ? -47.997 26.489 -10.803 1.00 68.12 173 SER A O 1
ATOM 1283 N N . SER A 1 174 ? -49.793 26.314 -9.422 1.00 73.56 174 SER A N 1
ATOM 1284 C CA . SER A 1 174 ? -50.741 27.234 -10.057 1.00 73.56 174 SER A CA 1
ATOM 1285 C C . SER A 1 174 ? -50.277 28.684 -10.002 1.00 73.56 174 SER A C 1
ATOM 1287 O O . SER A 1 174 ? -49.716 29.057 -8.944 1.00 73.56 174 SER A O 1
#

Foldseek 3Di:
DVVVVPPPPDPVNVVLVVLLVLLVLVLVLVVVLLVVCVVLVVPVLSVVLVVVLVVQLVVQLVVLCVPPNSSSNSCSNNCSVVSVVSSLVSCVVSVNPVVVVCVVSVLSVVLSCVLVVVVVVDPPPPVVSVVVNVVSVVVSVVVVCVVCVVVVVVVVVVVVVVVVVVPPPPPDDD

pLDDT: mean 82.33, std 9.81, range [38.41, 94.44]

Sequence (174 aa):
MASLLFGHTDALRVQALSAAATIYAIHSPNAFSYYVLFGVGGGRASMFITLAAAVASLAGVAIGATRFGSLGAVFGNAVYIGVWALTVVGMRSIRIPTSRWVSLVMPYGAWLIAIVGVSSIVPERAVVRAAVALTASMLLFAVLLRRQPALLGCILRRSDSRMSRERRPTGDSS